Protein AF-A0A355AIT1-F1 (afdb_monomer)

Mean predicted aligned error: 3.02 Å

Radius of gyration: 17.98 Å; Cα contacts (8 Å, |Δi|>4): 172; chains: 1; bounding box: 40×30×54 Å

Solvent-accessible surface area (backbone atoms only — not comparable to full-atom values): 8240 Å² total; per-residue (Å²): 71,75,26,91,92,40,68,91,46,45,48,44,89,57,86,98,58,80,59,88,84,58,91,49,65,71,60,51,49,46,49,50,46,23,53,50,31,37,49,24,39,49,49,20,70,77,69,68,44,60,68,31,41,38,55,31,38,54,54,50,36,39,43,42,52,37,86,93,59,35,60,70,56,66,64,72,59,19,74,48,39,63,79,78,36,72,33,37,30,78,26,54,63,71,55,60,41,50,55,51,36,53,55,32,54,62,61,42,63,77,40,88,60,41,50,70,70,55,54,51,33,41,49,49,34,53,52,49,25,54,50,39,43,69,68,36,69,40,31,49,50,22,58,66,34,96,55,100,69,65

pLDDT: mean 96.4, std 3.01, range [82.88, 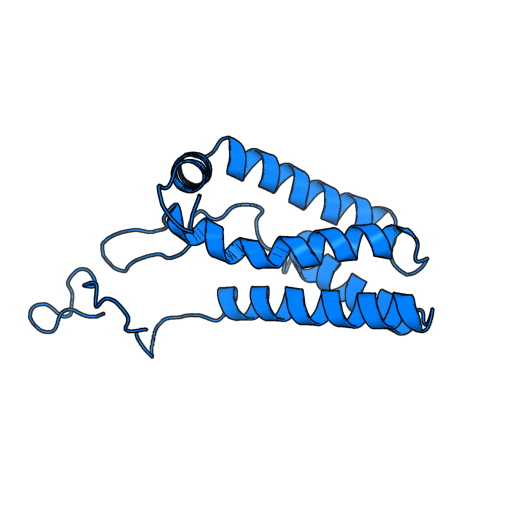98.88]

Sequence (150 aa):
WPDPENPEGPFIRRDGETYPELFLDHRQAMIRLSEIVGTLTSAYIVTKDEQYATHAVKHLEAWFVQSSTKMNPSLLYGQAIQGRYEGRSIGVIDTLHLTEVARSAKILCSSPSFPTKSQVGVRQWFQTYLTWINTHEYGIREKNHPNNHG

Structure (mmCIF, N/CA/C/O backbone):
data_AF-A0A355AIT1-F1
#
_entry.id   AF-A0A355AIT1-F1
#
loop_
_atom_site.group_PDB
_atom_site.id
_atom_site.type_symbol
_atom_site.label_atom_id
_atom_site.label_alt_id
_atom_site.label_comp_id
_atom_site.label_asym_id
_atom_site.label_entity_id
_atom_site.label_seq_id
_atom_site.pdbx_PDB_ins_code
_atom_site.Cartn_x
_atom_site.Cartn_y
_atom_site.Cartn_z
_atom_site.occupancy
_atom_site.B_iso_or_equiv
_atom_site.auth_seq_id
_atom_site.auth_comp_id
_atom_site.auth_asym_id
_atom_site.auth_atom_id
_atom_site.pdbx_PDB_model_num
ATOM 1 N N . TRP A 1 1 ? 6.241 -6.034 -22.767 1.00 92.31 1 TRP A N 1
ATOM 2 C CA . TRP A 1 1 ? 6.054 -7.228 -23.602 1.00 92.31 1 TRP A CA 1
ATOM 3 C C . TRP A 1 1 ? 7.416 -7.733 -24.025 1.00 92.31 1 TRP A C 1
ATOM 5 O O . TRP A 1 1 ? 8.252 -6.880 -24.320 1.00 92.31 1 TRP A O 1
ATOM 15 N N . PRO A 1 2 ? 7.652 -9.053 -24.035 1.00 93.62 2 PRO A N 1
ATOM 16 C CA . PRO A 1 2 ? 8.823 -9.624 -24.690 1.00 93.62 2 PRO A CA 1
ATOM 17 C C . PRO A 1 2 ? 8.928 -9.099 -26.126 1.00 93.62 2 PRO A C 1
ATOM 19 O O . PRO A 1 2 ? 7.907 -8.941 -26.808 1.00 93.62 2 PRO A O 1
ATOM 22 N N . ASP A 1 3 ? 10.139 -8.760 -26.549 1.00 94.00 3 ASP A N 1
ATOM 23 C CA . ASP A 1 3 ? 10.400 -8.318 -27.914 1.00 94.00 3 ASP A CA 1
ATOM 24 C C . ASP A 1 3 ? 10.456 -9.555 -28.831 1.00 94.00 3 ASP A C 1
ATOM 26 O O . ASP A 1 3 ? 11.284 -10.434 -28.591 1.00 94.00 3 ASP A O 1
ATOM 30 N N . PRO A 1 4 ? 9.584 -9.682 -29.852 1.00 93.19 4 PRO A N 1
ATOM 31 C CA . PRO A 1 4 ? 9.611 -10.837 -30.748 1.00 93.19 4 PRO A CA 1
ATOM 32 C C . PRO A 1 4 ? 10.896 -10.919 -31.584 1.00 93.19 4 PRO A C 1
ATOM 34 O O . PRO A 1 4 ? 11.259 -12.014 -32.009 1.00 93.19 4 PRO A O 1
ATOM 37 N N . GLU A 1 5 ? 11.581 -9.796 -31.821 1.00 94.62 5 GLU A N 1
ATOM 38 C CA . GLU A 1 5 ? 12.834 -9.754 -32.586 1.00 94.62 5 GLU A CA 1
ATOM 39 C C . GLU A 1 5 ? 14.059 -10.022 -31.701 1.00 94.62 5 GLU A C 1
ATOM 41 O O . GLU A 1 5 ? 15.096 -10.470 -32.191 1.00 94.62 5 GLU A O 1
ATOM 46 N N . ASN A 1 6 ? 13.938 -9.795 -30.390 1.00 93.62 6 ASN A N 1
ATOM 47 C CA . ASN A 1 6 ? 14.976 -10.092 -29.408 1.00 93.62 6 ASN A CA 1
ATOM 48 C C . ASN A 1 6 ? 14.367 -10.563 -28.071 1.00 93.62 6 ASN A C 1
ATOM 50 O O . ASN A 1 6 ? 14.272 -9.767 -27.132 1.00 93.62 6 ASN A O 1
ATOM 54 N N . PRO A 1 7 ? 13.977 -11.847 -27.950 1.00 90.88 7 PRO A N 1
ATOM 55 C CA . PRO A 1 7 ? 13.274 -12.357 -26.767 1.00 90.88 7 PRO A CA 1
ATOM 56 C C . PRO A 1 7 ? 14.034 -12.202 -25.441 1.00 90.88 7 PRO A C 1
ATOM 58 O O . PRO A 1 7 ? 13.408 -12.040 -24.396 1.00 90.88 7 PRO A O 1
ATOM 61 N N . GLU A 1 8 ? 15.370 -12.190 -25.487 1.00 92.31 8 GLU A N 1
ATOM 62 C CA . GLU A 1 8 ? 16.251 -11.981 -24.324 1.00 92.31 8 GLU A CA 1
ATOM 63 C C . GLU A 1 8 ? 16.507 -10.490 -24.024 1.00 92.31 8 GLU A C 1
ATOM 65 O O . GLU A 1 8 ? 17.172 -10.129 -23.050 1.00 92.31 8 GLU A O 1
ATOM 70 N N . GLY A 1 9 ? 16.010 -9.603 -24.887 1.00 93.38 9 GLY A N 1
ATOM 71 C CA . GLY A 1 9 ? 16.193 -8.164 -24.803 1.00 93.38 9 GLY A CA 1
ATOM 72 C C . GLY A 1 9 ? 15.241 -7.461 -23.828 1.00 93.38 9 GLY A C 1
ATOM 73 O O . GLY A 1 9 ? 14.350 -8.062 -23.220 1.00 93.38 9 GLY A O 1
ATOM 74 N N . PRO A 1 10 ? 15.403 -6.136 -23.667 1.00 94.94 10 PRO A N 1
ATOM 75 C CA . PRO A 1 10 ? 14.517 -5.337 -22.836 1.00 94.94 10 PRO A CA 1
ATOM 76 C C . PRO A 1 10 ? 13.075 -5.358 -23.335 1.00 94.94 10 PRO A C 1
ATOM 78 O O . PRO A 1 10 ? 12.812 -5.182 -24.524 1.00 94.94 10 PRO A O 1
ATOM 81 N N . PHE A 1 11 ? 12.123 -5.438 -22.407 1.00 94.38 11 PHE A N 1
ATOM 82 C CA . PHE A 1 11 ? 10.706 -5.438 -22.758 1.00 94.38 11 PHE A CA 1
ATOM 83 C C . PHE A 1 11 ? 10.315 -4.166 -23.525 1.00 94.38 11 PHE A C 1
ATOM 85 O O . PHE A 1 11 ? 10.749 -3.054 -23.201 1.00 94.38 11 PHE A O 1
ATOM 92 N N . ILE A 1 12 ? 9.437 -4.321 -24.514 1.00 93.44 12 ILE A N 1
ATOM 93 C CA . ILE A 1 12 ? 8.869 -3.227 -25.308 1.00 93.44 12 ILE A CA 1
ATOM 94 C C . ILE A 1 12 ? 7.491 -2.807 -24.780 1.00 93.44 12 ILE A C 1
ATOM 96 O O . ILE A 1 12 ? 6.745 -3.608 -24.196 1.00 93.44 12 ILE A O 1
ATOM 100 N N . ARG A 1 13 ? 7.152 -1.527 -24.971 1.00 91.56 13 ARG A N 1
ATOM 101 C CA . ARG A 1 13 ? 5.837 -0.966 -24.634 1.00 91.56 13 ARG A CA 1
ATOM 102 C C . ARG A 1 13 ? 4.855 -1.269 -25.766 1.00 91.56 13 ARG A C 1
ATOM 104 O O . ARG A 1 13 ? 5.151 -0.976 -26.917 1.00 91.56 13 ARG A O 1
ATOM 111 N N . ARG A 1 14 ? 3.678 -1.785 -25.414 1.00 90.75 14 ARG A N 1
ATOM 112 C CA . ARG A 1 14 ? 2.486 -1.800 -26.273 1.00 90.75 14 ARG A CA 1
ATOM 113 C C . ARG A 1 14 ? 1.416 -1.023 -25.531 1.00 90.75 14 ARG A C 1
ATOM 115 O O . ARG A 1 14 ? 1.038 -1.410 -24.428 1.00 90.75 14 ARG A O 1
ATOM 122 N N . ASP A 1 15 ? 1.079 0.153 -26.040 1.00 86.81 15 ASP A N 1
ATOM 123 C CA . ASP A 1 15 ? 0.201 1.070 -25.322 1.00 86.81 15 ASP A CA 1
ATOM 124 C C . ASP A 1 15 ? -1.244 0.562 -25.331 1.00 86.81 15 ASP A C 1
ATOM 126 O O . ASP A 1 15 ? -1.700 0.027 -26.334 1.00 86.81 15 ASP A O 1
ATOM 130 N N . GLY A 1 16 ? -1.950 0.690 -24.206 1.00 87.31 16 GLY A N 1
ATOM 131 C CA . GLY A 1 16 ? -3.315 0.166 -24.053 1.00 87.31 16 GLY A CA 1
ATOM 132 C C . GLY A 1 16 ? -3.422 -1.353 -23.852 1.00 87.31 16 GLY A C 1
ATOM 133 O O . GLY A 1 16 ? -4.512 -1.848 -23.580 1.00 87.31 16 GLY A O 1
ATOM 134 N N . GLU A 1 17 ? -2.312 -2.094 -23.910 1.00 90.50 17 GLU A N 1
ATOM 135 C CA . GLU A 1 17 ? -2.301 -3.553 -23.784 1.00 90.50 17 GLU A CA 1
ATOM 136 C C . GLU A 1 17 ? -1.577 -4.016 -22.511 1.00 90.50 17 GLU A C 1
ATOM 138 O O . GLU A 1 17 ? -0.371 -3.805 -22.335 1.00 90.50 17 GLU A O 1
ATOM 143 N N . THR A 1 18 ? -2.301 -4.714 -21.632 1.00 87.31 18 THR A N 1
ATOM 144 C CA . THR A 1 18 ? -1.709 -5.360 -20.450 1.00 87.31 18 THR A CA 1
ATOM 145 C C . THR A 1 18 ? -1.125 -6.711 -20.838 1.00 87.31 18 THR A C 1
ATOM 147 O O . THR A 1 18 ? -1.831 -7.558 -21.377 1.00 87.31 18 THR A O 1
ATOM 150 N N . TYR A 1 19 ? 0.161 -6.919 -20.548 1.00 90.94 19 TYR A N 1
ATOM 151 C CA . TYR A 1 19 ? 0.818 -8.207 -20.761 1.00 90.94 19 TYR A CA 1
ATOM 152 C C . TYR A 1 19 ? 0.216 -9.268 -19.818 1.00 90.94 19 TYR A C 1
ATOM 154 O O . TYR A 1 19 ? 0.317 -9.083 -18.604 1.00 90.94 19 TYR A O 1
ATOM 162 N N . PRO A 1 20 ? -0.398 -10.356 -20.329 1.00 90.06 20 PRO A N 1
ATOM 163 C CA . PRO A 1 20 ? -1.139 -11.310 -19.497 1.00 90.06 20 PRO A CA 1
ATOM 164 C C . PRO A 1 20 ? -0.296 -12.035 -18.447 1.00 90.06 20 PRO A C 1
ATOM 166 O O . PRO A 1 20 ? -0.818 -12.410 -17.404 1.00 90.06 20 PRO A O 1
ATOM 169 N N . GLU A 1 21 ? 0.999 -12.220 -18.704 1.00 90.69 21 GLU A N 1
ATOM 170 C CA . GLU A 1 21 ? 1.917 -12.927 -17.798 1.00 90.69 21 GLU A CA 1
ATOM 171 C C . GLU A 1 21 ? 2.676 -11.969 -16.865 1.00 90.69 21 GLU A C 1
ATOM 173 O O . GLU A 1 21 ? 3.638 -12.356 -16.203 1.00 90.69 21 GLU A O 1
ATOM 178 N N . LEU A 1 22 ? 2.276 -10.693 -16.811 1.00 89.69 22 LEU A N 1
ATOM 179 C CA . LEU A 1 22 ? 2.856 -9.746 -15.869 1.00 89.69 22 LEU A CA 1
ATOM 180 C C . LEU A 1 22 ? 2.541 -10.185 -14.432 1.00 89.69 22 LEU A C 1
ATOM 182 O O . LEU A 1 22 ? 1.386 -10.412 -14.079 1.00 89.69 22 LEU A O 1
ATOM 186 N N . PHE A 1 23 ? 3.562 -10.236 -13.576 1.00 91.56 23 PHE A N 1
ATOM 187 C CA . PHE A 1 23 ? 3.360 -10.450 -12.147 1.00 91.56 23 PHE A CA 1
ATOM 188 C C . PHE A 1 23 ? 2.614 -9.255 -11.533 1.00 91.56 23 PHE A C 1
ATOM 190 O O . PHE A 1 23 ? 3.134 -8.137 -11.492 1.00 91.56 23 PHE A O 1
ATOM 197 N N . LEU A 1 24 ? 1.392 -9.495 -11.054 1.00 92.75 24 LEU A N 1
ATOM 198 C CA . LEU A 1 24 ? 0.492 -8.459 -10.534 1.00 92.75 24 LEU A CA 1
ATOM 199 C C . LEU A 1 24 ? 0.125 -8.654 -9.057 1.00 92.75 24 LEU A C 1
ATOM 201 O O . LEU A 1 24 ? -0.569 -7.806 -8.495 1.00 92.75 24 LEU A O 1
ATOM 205 N N . ASP A 1 25 ? 0.596 -9.719 -8.409 1.00 95.69 25 ASP A N 1
ATOM 206 C CA . ASP A 1 25 ? 0.077 -10.157 -7.108 1.00 95.69 25 ASP A CA 1
ATOM 207 C C . ASP A 1 25 ? 0.209 -9.089 -6.020 1.00 95.69 25 ASP A C 1
ATOM 209 O O . ASP A 1 25 ? -0.736 -8.862 -5.270 1.00 95.69 25 ASP A O 1
ATOM 213 N N . HIS A 1 26 ? 1.332 -8.363 -5.954 1.00 95.88 26 HIS A N 1
ATOM 214 C CA . HIS A 1 26 ? 1.499 -7.284 -4.971 1.00 95.88 26 HIS A CA 1
ATOM 215 C C . HIS A 1 26 ? 0.533 -6.114 -5.203 1.00 95.88 26 HIS A C 1
ATOM 217 O O . HIS A 1 26 ? -0.014 -5.564 -4.244 1.00 95.88 26 HIS A O 1
ATOM 223 N N . ARG A 1 27 ? 0.278 -5.754 -6.467 1.00 95.12 27 ARG A N 1
ATOM 224 C CA . ARG A 1 27 ? -0.700 -4.715 -6.816 1.00 95.12 27 ARG A CA 1
ATOM 225 C C . ARG A 1 27 ? -2.113 -5.169 -6.459 1.00 95.12 27 ARG A C 1
ATOM 227 O O . ARG A 1 27 ? -2.849 -4.423 -5.818 1.00 95.12 27 ARG A O 1
ATOM 234 N N . GLN A 1 28 ? -2.471 -6.402 -6.812 1.00 96.88 28 GLN A N 1
ATOM 235 C CA . GLN A 1 28 ? -3.777 -6.977 -6.484 1.00 96.88 28 GLN A CA 1
ATOM 236 C C . GLN A 1 28 ? -3.977 -7.115 -4.972 1.00 96.88 28 GLN A C 1
ATOM 238 O O . GLN A 1 28 ? -5.057 -6.825 -4.462 1.00 96.88 28 GLN A O 1
ATOM 243 N N . ALA A 1 29 ? -2.931 -7.472 -4.227 1.00 97.88 29 ALA A N 1
ATOM 244 C CA . ALA A 1 29 ? -2.973 -7.518 -2.772 1.00 97.88 29 ALA A CA 1
ATOM 245 C C . ALA A 1 29 ? -3.241 -6.133 -2.158 1.00 97.88 29 ALA A C 1
ATOM 247 O O . ALA A 1 29 ? -4.005 -6.039 -1.198 1.00 97.88 29 ALA A O 1
ATOM 248 N N . MET A 1 30 ? -2.674 -5.061 -2.723 1.00 97.75 30 MET A N 1
ATOM 249 C CA . MET A 1 30 ? -2.905 -3.691 -2.251 1.00 97.75 30 MET A CA 1
ATOM 250 C C . MET A 1 30 ? -4.321 -3.189 -2.571 1.00 97.75 30 MET A C 1
ATOM 252 O O . MET A 1 30 ? -4.959 -2.575 -1.714 1.00 97.75 30 MET A O 1
ATOM 256 N N . ILE A 1 31 ? -4.841 -3.498 -3.764 1.00 98.19 31 ILE A N 1
ATOM 257 C CA . ILE A 1 31 ? -6.244 -3.233 -4.134 1.00 98.19 31 ILE A CA 1
ATOM 258 C C . ILE A 1 31 ? -7.175 -3.954 -3.157 1.00 98.19 31 ILE A C 1
ATOM 260 O O . ILE A 1 31 ? -8.008 -3.327 -2.502 1.00 98.19 31 ILE A O 1
ATOM 264 N N . ARG A 1 32 ? -6.959 -5.260 -2.973 1.00 98.50 32 ARG A N 1
ATOM 265 C CA . ARG A 1 32 ? -7.745 -6.095 -2.064 1.00 98.50 32 ARG A CA 1
ATOM 266 C C . ARG A 1 32 ? -7.668 -5.608 -0.616 1.00 98.50 32 ARG A C 1
ATOM 268 O O . ARG A 1 32 ? -8.670 -5.658 0.091 1.00 98.50 32 ARG A O 1
ATOM 275 N N . LEU A 1 33 ? -6.511 -5.125 -0.156 1.00 98.69 33 LEU A N 1
ATOM 276 C CA . LEU A 1 33 ? -6.379 -4.505 1.166 1.00 98.69 33 LEU A CA 1
ATOM 277 C C . LEU A 1 33 ? -7.315 -3.298 1.302 1.00 98.69 33 LEU A C 1
ATOM 279 O O . LEU A 1 33 ? -8.031 -3.205 2.297 1.00 98.69 33 LEU A O 1
ATOM 283 N N . SER A 1 34 ? -7.313 -2.398 0.314 1.00 98.56 34 SER A N 1
ATOM 284 C CA . SER A 1 34 ? -8.183 -1.217 0.293 1.00 98.56 34 SER A CA 1
ATOM 285 C C . SER A 1 34 ? -9.659 -1.599 0.345 1.00 98.56 34 SER A C 1
ATOM 287 O O . SER A 1 34 ? -10.411 -1.034 1.139 1.00 98.56 34 SER A O 1
ATOM 289 N N . GLU A 1 35 ? -10.070 -2.581 -0.454 1.00 98.56 35 GLU A N 1
ATOM 290 C CA . GLU A 1 35 ? -11.449 -3.074 -0.481 1.00 98.56 35 GLU A CA 1
ATOM 291 C C . GLU A 1 35 ? -11.856 -3.701 0.855 1.00 98.56 35 GLU A C 1
ATOM 293 O O . GLU A 1 35 ? -12.892 -3.340 1.415 1.00 98.56 35 GLU A O 1
ATOM 298 N N . ILE A 1 36 ? -11.035 -4.605 1.401 1.00 98.69 36 ILE A N 1
ATOM 299 C CA . ILE A 1 36 ? -11.327 -5.302 2.660 1.00 98.69 36 ILE A CA 1
ATOM 300 C C . ILE A 1 36 ? -11.401 -4.313 3.820 1.00 98.69 36 ILE A C 1
ATOM 302 O O . ILE A 1 36 ? -12.386 -4.300 4.558 1.00 98.69 36 ILE A O 1
ATOM 306 N N . VAL A 1 37 ? -10.372 -3.482 3.994 1.00 98.75 37 VAL A N 1
ATOM 307 C CA . VAL A 1 37 ? -10.296 -2.554 5.127 1.00 98.75 37 VAL A CA 1
ATOM 308 C C . VAL A 1 37 ? -11.400 -1.500 5.030 1.00 98.75 37 VAL A C 1
ATOM 310 O O . VAL A 1 37 ? -12.056 -1.233 6.040 1.00 98.75 37 VAL A O 1
ATOM 313 N N . GLY A 1 38 ? -11.666 -0.962 3.835 1.00 98.62 38 GLY A N 1
ATOM 314 C CA . GLY A 1 38 ? -12.762 -0.016 3.610 1.00 98.62 38 GLY A CA 1
ATOM 315 C C . GLY A 1 38 ? -14.137 -0.635 3.880 1.00 98.62 38 GLY A C 1
ATOM 316 O O . GLY A 1 38 ? -14.958 -0.044 4.587 1.00 98.62 38 GLY A O 1
ATOM 317 N N . THR A 1 39 ? -14.376 -1.860 3.403 1.00 98.81 39 THR A N 1
ATOM 318 C CA . THR A 1 39 ? -15.647 -2.581 3.610 1.00 98.81 39 THR A CA 1
ATOM 319 C C . THR A 1 39 ? -15.881 -2.898 5.084 1.00 98.81 39 THR A C 1
ATOM 321 O O . THR A 1 39 ? -16.943 -2.588 5.623 1.00 98.81 39 THR A O 1
ATOM 324 N N . LEU A 1 40 ? -14.884 -3.466 5.768 1.00 98.88 40 LEU A N 1
ATOM 325 C CA . LEU A 1 40 ? -14.983 -3.803 7.190 1.00 98.88 40 LEU A CA 1
ATOM 326 C C . LEU A 1 40 ? -15.154 -2.551 8.055 1.00 98.88 40 LEU A C 1
ATOM 328 O O . LEU A 1 40 ? -15.978 -2.535 8.968 1.00 98.88 40 LEU A O 1
ATOM 332 N N . THR A 1 41 ? -14.436 -1.473 7.745 1.00 98.81 41 THR A N 1
ATOM 333 C CA . THR A 1 41 ? -14.597 -0.212 8.478 1.00 98.81 41 THR A CA 1
ATOM 334 C C . THR A 1 41 ? -15.987 0.377 8.257 1.00 98.81 41 THR A C 1
ATOM 336 O O . THR A 1 41 ? -16.607 0.839 9.211 1.00 98.81 41 THR A O 1
ATOM 339 N N . SER A 1 42 ? -16.521 0.302 7.035 1.00 98.69 42 SER A N 1
ATOM 340 C CA . SER A 1 42 ? -17.892 0.732 6.731 1.00 98.69 42 SER A CA 1
ATOM 341 C C . SER A 1 42 ? -18.927 -0.080 7.512 1.00 98.69 42 SER A C 1
ATOM 343 O O . SER A 1 42 ? -19.821 0.497 8.133 1.00 98.69 42 SER A O 1
ATOM 345 N N . ALA A 1 43 ? -18.769 -1.406 7.560 1.00 98.75 43 ALA A N 1
ATOM 346 C CA . ALA A 1 43 ? -19.624 -2.285 8.354 1.00 98.75 43 ALA A CA 1
ATOM 347 C C . ALA A 1 43 ? -19.557 -1.938 9.851 1.00 98.75 43 ALA A C 1
ATOM 349 O O . ALA A 1 43 ? -20.603 -1.788 10.485 1.00 98.75 43 ALA A O 1
ATOM 350 N N . TYR A 1 44 ? -18.359 -1.714 10.401 1.00 98.75 44 TYR A N 1
ATOM 351 C CA . TYR A 1 44 ? -18.179 -1.245 11.779 1.00 98.75 44 TYR A CA 1
ATOM 352 C C . TYR A 1 44 ? -18.878 0.100 12.029 1.00 98.75 44 TYR A C 1
ATOM 354 O O . TYR A 1 44 ? -19.569 0.259 13.032 1.00 98.75 44 TYR A O 1
ATOM 362 N N . ILE A 1 45 ? -18.763 1.070 11.115 1.00 98.38 45 ILE A N 1
ATOM 363 C CA . ILE A 1 45 ? -19.406 2.385 11.270 1.00 98.38 45 ILE A CA 1
ATOM 364 C C . ILE A 1 45 ? -20.926 2.247 11.386 1.00 98.38 45 ILE A C 1
ATOM 366 O O . ILE A 1 45 ? -21.508 2.896 12.260 1.00 98.38 45 ILE A O 1
A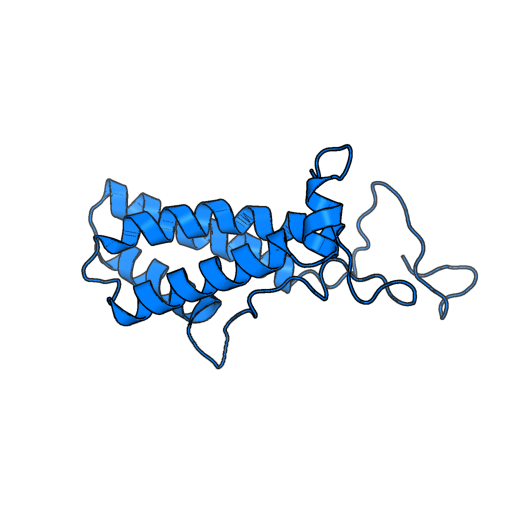TOM 370 N N . VAL A 1 46 ? -21.539 1.432 10.524 1.00 98.56 46 VAL A N 1
ATOM 371 C CA . VAL A 1 46 ? -22.998 1.260 10.441 1.00 98.56 46 VAL A CA 1
ATOM 372 C C . VAL A 1 46 ? -23.535 0.426 11.602 1.00 98.56 46 VAL A C 1
ATOM 374 O O . VAL A 1 46 ? -24.548 0.783 12.195 1.00 98.56 46 VAL A O 1
ATOM 377 N N . THR A 1 47 ? -22.863 -0.676 11.932 1.00 98.44 47 THR A N 1
ATOM 378 C CA . THR A 1 47 ? -23.382 -1.678 12.879 1.00 98.44 47 THR A CA 1
ATOM 379 C C . THR A 1 47 ? -22.886 -1.489 14.307 1.00 98.44 47 THR A C 1
ATOM 381 O O . THR A 1 47 ? -23.536 -1.953 15.237 1.00 98.44 47 THR A O 1
ATOM 384 N N . LYS A 1 48 ? -21.735 -0.827 14.483 1.00 97.75 48 LYS A N 1
ATOM 385 C CA . LYS A 1 48 ? -20.955 -0.786 15.732 1.00 97.75 48 LYS A CA 1
ATOM 386 C C . LYS A 1 48 ? -20.503 -2.158 16.237 1.00 97.75 48 LYS A C 1
ATOM 388 O O . LYS A 1 48 ? -20.107 -2.283 17.389 1.00 97.75 48 LYS A O 1
ATOM 393 N N . ASP A 1 49 ? -20.530 -3.174 15.379 1.00 98.56 49 ASP A N 1
ATOM 394 C CA . ASP A 1 49 ? -20.078 -4.512 15.729 1.00 98.56 49 ASP A CA 1
ATOM 395 C C . ASP A 1 49 ? -18.547 -4.609 15.637 1.00 98.56 49 ASP A C 1
ATOM 397 O O . ASP A 1 49 ? -17.938 -4.456 14.570 1.00 98.56 49 ASP A O 1
ATOM 401 N N . GLU A 1 50 ? -17.924 -4.866 16.785 1.00 98.50 50 GLU A N 1
ATOM 402 C CA . GLU A 1 50 ? -16.473 -4.941 16.960 1.00 98.50 50 GLU A CA 1
ATOM 403 C C . GLU A 1 50 ? -15.811 -6.059 16.152 1.00 98.50 50 GLU A C 1
ATOM 405 O O . GLU A 1 50 ? -14.604 -5.982 15.894 1.00 98.50 50 GLU A O 1
ATOM 410 N N . GLN A 1 51 ? -16.556 -7.072 15.694 1.00 98.75 51 GLN A N 1
ATOM 411 C CA . GLN A 1 51 ? -15.971 -8.122 14.857 1.00 98.75 51 GLN A CA 1
ATOM 412 C C . GLN A 1 51 ? -15.376 -7.543 13.565 1.00 98.75 51 GLN A C 1
ATOM 414 O O . GLN A 1 51 ? -14.289 -7.944 13.139 1.00 98.75 51 GLN A O 1
ATOM 419 N N . TYR A 1 52 ? -16.027 -6.537 12.972 1.00 98.81 52 TYR A N 1
ATOM 420 C CA . TYR A 1 52 ? -15.544 -5.914 11.742 1.00 98.81 52 TYR A CA 1
ATOM 421 C C . TYR A 1 52 ? -14.272 -5.099 11.984 1.00 98.81 52 TYR A C 1
ATOM 423 O O . TYR A 1 52 ? -13.312 -5.218 11.220 1.00 98.81 52 TYR A O 1
ATOM 431 N N . ALA A 1 53 ? -14.227 -4.335 13.081 1.00 98.75 53 ALA A N 1
ATOM 432 C CA . ALA A 1 53 ? -13.029 -3.607 13.487 1.00 98.75 53 ALA A CA 1
ATOM 433 C C . ALA A 1 53 ? -11.870 -4.568 13.791 1.00 98.75 53 ALA A C 1
ATOM 435 O O . ALA A 1 53 ? -10.768 -4.386 13.274 1.00 98.75 53 ALA A O 1
ATOM 436 N N . THR A 1 54 ? -12.135 -5.647 14.534 1.00 98.81 54 THR A N 1
ATOM 437 C CA . THR A 1 54 ? -11.157 -6.703 14.836 1.00 98.81 54 THR A CA 1
ATOM 438 C C . THR A 1 54 ? -10.546 -7.286 13.562 1.00 98.81 54 THR A C 1
ATOM 440 O O . THR A 1 54 ? -9.328 -7.445 13.466 1.00 98.81 54 THR A O 1
ATOM 443 N N . HIS A 1 55 ? -11.366 -7.602 12.556 1.00 98.75 55 HIS A N 1
ATOM 444 C CA . HIS A 1 55 ? -10.866 -8.138 11.292 1.00 98.75 55 HIS A CA 1
ATOM 445 C C . HIS A 1 55 ? -10.093 -7.100 10.470 1.00 98.75 55 HIS A C 1
ATOM 447 O O . HIS A 1 55 ? -9.041 -7.436 9.924 1.00 98.75 55 HIS A O 1
ATOM 453 N N . ALA A 1 56 ? -10.542 -5.843 10.426 1.00 98.81 56 ALA A N 1
ATOM 454 C CA . ALA A 1 56 ? -9.822 -4.781 9.724 1.00 98.81 56 ALA A CA 1
ATOM 455 C C . ALA A 1 56 ? -8.433 -4.543 10.339 1.00 98.81 56 ALA A C 1
ATOM 457 O O . ALA A 1 56 ? -7.441 -4.438 9.615 1.00 98.81 56 ALA A O 1
ATOM 458 N N . VAL A 1 57 ? -8.341 -4.542 11.673 1.00 98.81 57 VAL A N 1
ATOM 459 C CA . VAL A 1 57 ? -7.080 -4.363 12.406 1.00 98.81 57 VAL A CA 1
ATOM 460 C C . VAL A 1 57 ? -6.078 -5.471 12.086 1.00 98.81 57 VAL A C 1
ATOM 462 O O . VAL A 1 57 ? -4.911 -5.158 11.865 1.00 98.81 57 VAL A O 1
ATOM 465 N N . LYS A 1 58 ? -6.505 -6.734 11.945 1.00 98.75 58 LYS A N 1
ATOM 466 C CA . LYS A 1 58 ? -5.606 -7.833 11.531 1.00 98.75 58 LYS A CA 1
ATOM 467 C C . LYS A 1 58 ? -4.919 -7.547 10.191 1.00 98.75 58 LYS A C 1
ATOM 469 O O . LYS A 1 58 ? -3.727 -7.805 10.044 1.00 98.75 58 LYS A O 1
ATOM 474 N N . HIS A 1 59 ? -5.652 -6.991 9.226 1.00 98.75 59 HIS A N 1
ATOM 475 C CA . HIS A 1 59 ? -5.087 -6.615 7.929 1.00 98.75 59 HIS A CA 1
ATOM 476 C C . HIS A 1 59 ? -4.122 -5.428 8.037 1.00 98.75 59 HIS A C 1
ATOM 478 O O . HIS A 1 59 ? -3.049 -5.464 7.434 1.00 98.75 59 HIS A O 1
ATOM 484 N N . LEU A 1 60 ? -4.460 -4.412 8.838 1.00 98.88 60 LEU A N 1
ATOM 485 C CA . LEU A 1 60 ? -3.567 -3.279 9.102 1.00 98.88 60 LEU A CA 1
ATOM 486 C C . LEU A 1 60 ? -2.262 -3.732 9.778 1.00 98.88 60 LEU A C 1
ATOM 488 O O . LEU A 1 60 ? -1.173 -3.316 9.384 1.00 98.88 60 LEU A O 1
ATOM 492 N N . GLU A 1 61 ? -2.345 -4.610 10.774 1.00 98.75 61 GLU A N 1
ATOM 493 C CA . GLU A 1 61 ? -1.170 -5.139 11.466 1.00 98.75 61 GLU A CA 1
ATOM 494 C C . GLU A 1 61 ? -0.277 -5.956 10.535 1.00 98.75 61 GLU A C 1
ATOM 496 O O . GLU A 1 61 ? 0.935 -5.731 10.508 1.00 98.75 61 GLU A O 1
ATOM 501 N N . ALA A 1 62 ? -0.860 -6.865 9.751 1.00 98.62 62 ALA A N 1
ATOM 502 C CA . ALA A 1 62 ? -0.114 -7.687 8.806 1.00 98.62 62 ALA A CA 1
ATOM 503 C C . ALA A 1 62 ? 0.607 -6.835 7.749 1.00 98.62 62 ALA A C 1
ATOM 505 O O . ALA A 1 62 ? 1.767 -7.100 7.435 1.00 98.62 62 ALA A O 1
ATOM 506 N N . TRP A 1 63 ? -0.051 -5.795 7.227 1.00 98.75 63 TRP A N 1
ATOM 507 C CA . TRP A 1 63 ? 0.509 -4.980 6.149 1.00 98.75 63 TRP A CA 1
ATOM 508 C C . TRP A 1 63 ? 1.544 -3.956 6.627 1.00 98.75 63 TRP A C 1
ATOM 510 O O . TRP A 1 63 ? 2.525 -3.701 5.929 1.00 98.75 63 TRP A O 1
ATOM 520 N N . PHE A 1 64 ? 1.353 -3.363 7.810 1.00 98.75 64 PHE A N 1
ATOM 521 C CA . PHE A 1 64 ? 2.143 -2.201 8.240 1.00 98.75 64 PHE A CA 1
ATOM 522 C C . PHE A 1 64 ? 3.063 -2.460 9.438 1.00 98.75 64 PHE A C 1
ATOM 524 O O . PHE A 1 64 ? 4.025 -1.714 9.631 1.00 98.75 64 PHE A O 1
ATOM 531 N N . VAL A 1 65 ? 2.792 -3.482 10.257 1.00 98.62 65 VAL A N 1
ATOM 532 C CA . VAL A 1 65 ? 3.416 -3.622 11.587 1.00 98.62 65 VAL A CA 1
ATOM 533 C C . VAL A 1 65 ? 4.226 -4.909 11.726 1.00 98.62 65 VAL A C 1
ATOM 535 O O . VAL A 1 65 ? 5.378 -4.862 12.163 1.00 98.62 65 VAL A O 1
ATOM 538 N N . GLN A 1 66 ? 3.647 -6.055 11.376 1.00 98.50 66 GLN A N 1
ATOM 539 C CA . GLN A 1 66 ? 4.250 -7.368 11.608 1.00 98.50 66 GLN A CA 1
ATOM 540 C C . GLN A 1 66 ? 5.512 -7.551 10.757 1.00 98.50 66 GLN A C 1
ATOM 542 O O . GLN A 1 66 ? 5.463 -7.499 9.534 1.00 98.50 66 GLN A O 1
ATOM 547 N N . SER A 1 67 ? 6.663 -7.787 11.390 1.00 97.12 67 SER A N 1
ATOM 548 C CA . SER A 1 67 ? 7.957 -7.860 10.692 1.00 97.12 67 SER A CA 1
ATOM 549 C C . SER A 1 67 ? 8.038 -8.973 9.648 1.00 97.12 67 SER A C 1
ATOM 551 O O . SER A 1 67 ? 8.776 -8.826 8.681 1.00 97.12 67 SER A O 1
ATOM 553 N N . SER A 1 68 ? 7.286 -10.058 9.831 1.00 97.88 68 SER A N 1
ATOM 554 C CA . SER A 1 68 ? 7.238 -11.199 8.915 1.00 97.88 68 SER A CA 1
ATOM 555 C C . SER A 1 68 ? 6.464 -10.931 7.623 1.00 97.88 68 SER A C 1
ATOM 557 O O . SER A 1 68 ? 6.614 -11.694 6.676 1.00 97.88 68 SER A O 1
ATOM 559 N N . THR A 1 69 ? 5.618 -9.897 7.582 1.00 98.00 69 THR A N 1
ATOM 560 C CA . THR A 1 69 ? 4.677 -9.673 6.467 1.00 98.00 69 THR A CA 1
ATOM 561 C C . THR A 1 69 ? 4.596 -8.228 5.994 1.00 98.00 69 THR A C 1
ATOM 563 O O . THR A 1 69 ? 4.033 -7.982 4.930 1.00 98.00 69 THR A O 1
ATOM 566 N N . LYS A 1 70 ? 5.113 -7.266 6.768 1.00 98.12 70 LYS A N 1
ATOM 567 C CA . LYS A 1 70 ? 4.931 -5.849 6.467 1.00 98.12 70 LYS A CA 1
ATOM 568 C C . LYS A 1 70 ? 5.502 -5.492 5.099 1.00 98.12 70 LYS A C 1
ATOM 570 O O . LYS A 1 70 ? 6.598 -5.908 4.723 1.00 98.12 70 LYS A O 1
ATOM 575 N N . MET A 1 71 ? 4.791 -4.619 4.403 1.00 98.31 71 MET A N 1
ATOM 576 C CA . MET A 1 71 ? 5.333 -3.906 3.260 1.00 98.31 71 MET A CA 1
ATOM 577 C C . MET A 1 71 ? 6.377 -2.895 3.753 1.00 98.31 71 MET A C 1
ATOM 579 O O . MET A 1 71 ? 6.180 -2.236 4.775 1.00 98.31 71 MET A O 1
ATOM 583 N N . ASN A 1 72 ? 7.486 -2.721 3.036 1.00 98.31 72 ASN A N 1
ATOM 584 C CA . ASN A 1 72 ? 8.405 -1.620 3.330 1.00 98.31 72 ASN A CA 1
ATOM 585 C C . ASN A 1 72 ? 7.780 -0.275 2.899 1.00 98.31 72 ASN A C 1
ATOM 587 O O . ASN A 1 72 ? 7.114 -0.229 1.866 1.00 98.31 72 ASN A O 1
ATOM 591 N N . PRO A 1 73 ? 7.980 0.826 3.649 1.00 98.06 73 PRO A N 1
ATOM 592 C CA . PRO A 1 73 ? 7.377 2.131 3.358 1.00 98.06 73 PRO A CA 1
ATOM 593 C C . PRO A 1 73 ? 8.111 2.875 2.225 1.00 98.06 73 PRO A C 1
ATOM 595 O O . PRO A 1 73 ? 8.539 4.017 2.390 1.00 98.06 73 PRO A O 1
ATOM 598 N N . SER A 1 74 ? 8.282 2.223 1.074 1.00 97.81 74 SER A N 1
ATOM 599 C CA . SER A 1 74 ? 8.867 2.776 -0.152 1.00 97.81 74 SER A CA 1
ATOM 600 C C . SER A 1 74 ? 8.403 1.994 -1.387 1.00 97.81 74 SER A C 1
ATOM 602 O O . SER A 1 74 ? 8.085 0.810 -1.296 1.00 97.81 74 SER A O 1
ATOM 604 N N . LEU A 1 75 ? 8.395 2.645 -2.556 1.00 96.75 75 LEU A N 1
ATOM 605 C CA . LEU A 1 75 ? 8.033 2.048 -3.855 1.00 96.75 75 LEU A CA 1
ATOM 606 C C . LEU A 1 75 ? 9.247 2.011 -4.798 1.00 96.75 75 LEU A C 1
ATOM 608 O O . LEU A 1 75 ? 9.196 2.466 -5.936 1.00 96.75 75 LEU A O 1
ATOM 612 N N . LEU A 1 76 ? 10.368 1.472 -4.311 1.00 97.38 76 LEU A N 1
ATOM 613 C CA . LEU A 1 76 ? 11.619 1.395 -5.082 1.00 97.38 76 LEU A CA 1
ATOM 614 C C . LEU A 1 76 ? 11.525 0.474 -6.305 1.00 97.38 76 LEU A C 1
ATOM 616 O O . LEU A 1 76 ? 12.229 0.698 -7.277 1.00 97.38 76 LEU A O 1
ATOM 620 N N . TYR A 1 77 ? 10.633 -0.517 -6.267 1.00 96.50 77 TYR A N 1
ATOM 621 C CA . TYR A 1 77 ? 10.466 -1.521 -7.324 1.00 96.50 77 TYR A CA 1
ATOM 622 C C . TYR A 1 77 ? 9.100 -1.425 -8.021 1.00 96.50 77 TYR A C 1
ATOM 624 O O . TYR A 1 77 ? 8.621 -2.375 -8.639 1.00 96.50 77 TYR A O 1
ATOM 632 N N . GLY A 1 78 ? 8.427 -0.276 -7.883 1.00 95.31 78 GLY A N 1
ATOM 633 C CA . GLY A 1 78 ? 7.120 -0.038 -8.490 1.00 95.31 78 GLY A CA 1
ATOM 634 C C . GLY A 1 78 ? 7.207 -0.024 -10.016 1.00 95.31 78 GLY A C 1
ATOM 635 O O . GLY A 1 78 ? 8.036 0.687 -10.584 1.00 95.31 78 GLY A O 1
ATOM 636 N N . GLN A 1 79 ? 6.339 -0.798 -10.675 1.00 94.00 79 GLN A N 1
ATOM 637 C CA . GLN A 1 79 ? 6.238 -0.895 -12.138 1.00 94.00 79 GLN A CA 1
ATOM 638 C C . GLN A 1 79 ? 7.589 -1.073 -12.858 1.00 94.00 79 GLN A C 1
ATOM 640 O O . GLN A 1 79 ? 7.874 -0.390 -13.852 1.00 94.00 79 GLN A O 1
ATOM 645 N N . ALA A 1 80 ? 8.415 -1.996 -12.362 1.00 94.50 80 ALA A N 1
ATOM 646 C CA . ALA A 1 80 ? 9.635 -2.443 -13.027 1.00 94.50 80 ALA A CA 1
ATOM 647 C C . ALA A 1 80 ? 9.375 -2.858 -14.490 1.00 94.50 80 ALA A C 1
ATOM 649 O O . ALA A 1 80 ? 8.285 -3.312 -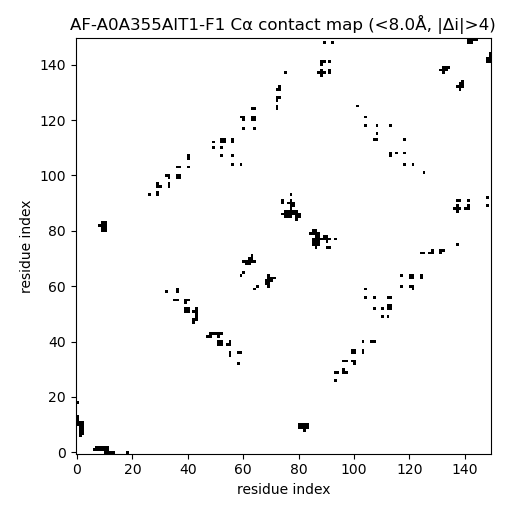14.849 1.00 94.50 80 ALA A O 1
ATOM 650 N N . ILE A 1 81 ? 10.388 -2.715 -15.343 1.00 93.19 81 ILE A N 1
ATOM 651 C CA . ILE A 1 81 ? 10.376 -3.230 -16.716 1.00 93.19 81 ILE A CA 1
ATOM 652 C C . ILE A 1 81 ? 11.644 -4.050 -16.913 1.00 93.19 81 ILE A C 1
ATOM 654 O O . ILE A 1 81 ? 12.748 -3.505 -16.849 1.00 93.19 81 ILE A O 1
ATOM 658 N N . GLN A 1 82 ? 11.475 -5.339 -17.212 1.00 92.00 82 GLN A N 1
ATOM 659 C CA . GLN A 1 82 ? 12.577 -6.261 -17.476 1.00 92.00 82 GLN A CA 1
ATOM 660 C C . GLN A 1 82 ? 13.533 -5.701 -18.540 1.00 92.00 82 GLN A C 1
ATOM 662 O O . GLN A 1 82 ? 13.115 -5.273 -19.620 1.00 92.00 82 GLN A O 1
ATOM 667 N N . GLY A 1 83 ? 14.821 -5.661 -18.193 1.00 92.69 83 GLY A N 1
ATOM 668 C CA . GLY A 1 83 ? 15.893 -5.129 -19.036 1.00 92.69 83 GLY A CA 1
ATOM 669 C C . GLY A 1 83 ? 15.916 -3.602 -19.198 1.00 92.69 83 GLY A C 1
ATOM 670 O O . GLY A 1 83 ? 16.720 -3.107 -19.983 1.00 92.69 83 GLY A O 1
ATOM 671 N N . ARG A 1 84 ? 15.059 -2.839 -18.495 1.00 93.06 84 ARG A N 1
ATOM 672 C CA . ARG A 1 84 ? 15.061 -1.360 -18.552 1.00 93.06 84 ARG A CA 1
ATOM 673 C C . ARG A 1 84 ? 15.139 -0.678 -17.192 1.00 93.06 84 ARG A C 1
ATOM 675 O O . ARG A 1 84 ? 15.939 0.236 -17.033 1.00 93.06 84 ARG A O 1
ATOM 682 N N . TYR A 1 85 ? 14.286 -1.074 -16.248 1.00 94.44 85 TYR A N 1
ATOM 683 C CA . TYR A 1 85 ? 14.123 -0.375 -14.972 1.00 94.44 85 TYR A CA 1
ATOM 684 C C . TYR A 1 85 ? 13.788 -1.352 -13.848 1.00 94.44 85 TYR A C 1
ATOM 686 O O . TYR A 1 85 ? 12.858 -2.145 -13.987 1.00 94.44 85 TYR A O 1
ATOM 694 N N . GLU A 1 86 ? 14.476 -1.236 -12.714 1.00 94.50 86 GLU A N 1
ATOM 695 C CA . GLU A 1 86 ? 14.152 -1.982 -11.487 1.00 94.50 86 GLU A CA 1
ATOM 696 C C . GLU A 1 86 ? 12.906 -1.423 -10.780 1.00 94.50 86 GLU A C 1
ATOM 698 O O . GLU A 1 86 ? 12.191 -2.155 -10.105 1.00 94.50 86 GLU A O 1
ATOM 703 N N . GLY A 1 87 ? 12.605 -0.142 -10.998 1.00 95.75 87 GLY A N 1
ATOM 704 C CA . GLY A 1 87 ? 11.395 0.546 -10.568 1.00 95.75 87 GLY A CA 1
ATOM 705 C C . GLY A 1 87 ? 11.324 1.938 -11.187 1.00 95.75 87 GLY A C 1
ATOM 706 O O . GLY A 1 87 ? 12.264 2.385 -11.853 1.00 95.75 87 GLY A O 1
ATOM 707 N N . ARG A 1 88 ? 10.176 2.605 -11.057 1.00 96.25 88 ARG A N 1
ATOM 708 C CA . ARG A 1 88 ? 9.921 3.911 -11.685 1.00 96.25 88 ARG A CA 1
ATOM 709 C C . ARG A 1 88 ? 8.982 4.772 -10.850 1.00 96.25 88 ARG A C 1
ATOM 711 O O . ARG A 1 88 ? 8.146 4.249 -10.117 1.00 96.25 88 ARG A O 1
ATOM 718 N N . SER A 1 89 ? 9.060 6.092 -11.055 1.00 96.62 89 SER A N 1
ATOM 719 C CA . SER A 1 89 ? 8.150 7.068 -10.433 1.00 96.62 89 SER A CA 1
ATOM 720 C C . SER A 1 89 ? 6.683 6.705 -10.642 1.00 96.62 89 SER A C 1
ATOM 722 O O . SER A 1 89 ? 5.940 6.668 -9.671 1.00 96.62 89 SER A O 1
ATOM 724 N N . ILE A 1 90 ? 6.326 6.289 -11.863 1.00 95.25 90 ILE A N 1
ATOM 725 C CA . ILE A 1 90 ? 4.947 5.957 -12.246 1.00 95.25 90 ILE A CA 1
ATOM 726 C C . ILE A 1 90 ? 4.321 4.803 -11.458 1.00 95.25 90 ILE A C 1
ATOM 728 O O . ILE A 1 90 ? 3.111 4.609 -11.504 1.00 95.25 90 ILE A O 1
ATOM 732 N N . GLY A 1 91 ? 5.128 4.018 -10.735 1.00 96.00 91 GLY A N 1
ATOM 733 C CA . GLY A 1 91 ? 4.633 2.993 -9.820 1.00 96.00 91 GLY A CA 1
ATOM 734 C C . GLY A 1 91 ? 4.030 3.550 -8.531 1.00 96.00 91 GLY A C 1
ATOM 735 O O . GLY A 1 91 ? 3.323 2.826 -7.836 1.00 96.00 91 GLY A O 1
ATOM 736 N N . VAL A 1 92 ? 4.264 4.825 -8.206 1.00 97.12 92 VAL A N 1
ATOM 737 C CA . VAL A 1 92 ? 3.669 5.487 -7.035 1.00 97.12 92 VAL A CA 1
ATOM 738 C C . VAL A 1 92 ? 2.140 5.488 -7.117 1.00 97.12 92 VAL A C 1
ATOM 740 O O . VAL A 1 92 ? 1.499 5.319 -6.077 1.00 97.12 92 VAL A O 1
ATOM 743 N N . ILE A 1 93 ? 1.556 5.555 -8.320 1.00 95.44 93 ILE A N 1
ATOM 744 C CA . ILE A 1 93 ? 0.100 5.478 -8.524 1.00 95.44 93 ILE A CA 1
ATOM 745 C C . ILE A 1 93 ? -0.539 4.222 -7.908 1.00 95.44 93 ILE A C 1
ATOM 747 O O . ILE A 1 93 ? -1.689 4.274 -7.477 1.00 95.44 93 ILE A O 1
ATOM 751 N N . ASP A 1 94 ? 0.198 3.110 -7.780 1.00 95.12 94 ASP A N 1
ATOM 752 C CA . ASP A 1 94 ? -0.324 1.884 -7.161 1.00 95.12 94 ASP A CA 1
ATOM 753 C C . ASP A 1 94 ? -0.706 2.124 -5.685 1.00 95.12 94 ASP A C 1
ATOM 755 O O . ASP A 1 94 ? -1.634 1.505 -5.167 1.00 95.12 94 ASP A O 1
ATOM 759 N N . THR A 1 95 ? -0.050 3.077 -5.011 1.00 95.62 95 THR A N 1
ATOM 760 C CA . THR A 1 95 ? -0.336 3.429 -3.609 1.00 95.62 95 THR A CA 1
ATOM 761 C C . THR A 1 95 ? -1.543 4.336 -3.416 1.00 95.62 95 THR A C 1
ATOM 763 O O . THR A 1 95 ? -1.928 4.575 -2.270 1.00 95.62 95 THR A O 1
ATOM 766 N N . LEU A 1 96 ? -2.205 4.774 -4.494 1.00 95.44 96 LEU A N 1
ATOM 767 C CA . LEU A 1 96 ? -3.471 5.509 -4.422 1.00 95.44 96 LEU A CA 1
ATOM 768 C C . LEU A 1 96 ? -4.489 4.786 -3.524 1.00 95.44 96 LEU A C 1
ATOM 770 O O . LEU A 1 96 ? -5.162 5.417 -2.704 1.00 95.44 96 LEU A O 1
ATOM 774 N N . HIS A 1 97 ? -4.533 3.454 -3.616 1.00 96.88 97 HIS A N 1
ATOM 775 C CA . HIS A 1 97 ? -5.389 2.578 -2.811 1.00 96.88 97 HIS A CA 1
ATOM 776 C C . HIS A 1 97 ? -5.139 2.692 -1.296 1.00 96.88 97 HIS A C 1
ATOM 778 O O . HIS A 1 97 ? -6.052 2.491 -0.496 1.00 96.88 97 HIS A O 1
ATOM 784 N N . LEU A 1 98 ? -3.937 3.090 -0.864 1.00 97.81 98 LEU A N 1
ATOM 785 C CA . LEU A 1 98 ? -3.636 3.288 0.557 1.00 97.81 98 LEU A CA 1
ATOM 786 C C . LEU A 1 98 ? -4.358 4.500 1.160 1.00 97.81 98 LEU A C 1
ATOM 788 O O . LEU A 1 98 ? -4.453 4.594 2.384 1.00 97.81 98 LEU A O 1
ATOM 792 N N . THR A 1 99 ? -4.910 5.397 0.337 1.00 96.94 99 THR A N 1
ATOM 793 C CA . THR A 1 99 ? -5.705 6.542 0.808 1.00 96.94 99 THR A CA 1
ATOM 794 C C . THR A 1 99 ? -6.918 6.079 1.615 1.00 96.94 99 THR A C 1
ATOM 796 O O . THR A 1 99 ? -7.156 6.574 2.719 1.00 96.94 99 THR A O 1
ATOM 799 N N . GLU A 1 100 ? -7.660 5.088 1.114 1.00 97.56 100 GLU A N 1
ATOM 800 C CA . GLU A 1 100 ? -8.846 4.571 1.806 1.00 97.56 100 GLU A CA 1
ATOM 801 C C . GLU A 1 100 ? -8.468 3.764 3.056 1.00 97.56 100 GLU A C 1
ATOM 803 O O . GLU A 1 100 ? -9.119 3.860 4.101 1.00 97.56 100 GLU A O 1
ATOM 808 N N . VAL A 1 101 ? -7.340 3.052 2.996 1.00 98.69 101 VAL A N 1
ATOM 809 C CA . VAL A 1 101 ? -6.767 2.328 4.139 1.00 98.69 101 VAL A CA 1
ATOM 810 C C . VAL A 1 101 ? -6.369 3.292 5.262 1.00 98.69 101 VAL A C 1
ATOM 812 O O . VAL A 1 101 ? -6.685 3.044 6.426 1.00 98.69 101 VAL A O 1
ATOM 815 N N . ALA A 1 102 ? -5.732 4.421 4.936 1.00 98.44 102 ALA A N 1
ATOM 816 C CA . ALA A 1 102 ? -5.337 5.437 5.911 1.00 98.44 102 ALA A CA 1
ATOM 817 C C . ALA A 1 102 ? -6.553 6.085 6.595 1.00 98.44 102 ALA A C 1
ATOM 819 O O . ALA A 1 102 ? -6.564 6.270 7.817 1.00 98.44 102 ALA A O 1
ATOM 820 N N . ARG A 1 103 ? -7.604 6.399 5.823 1.00 98.25 103 ARG A N 1
ATOM 821 C CA . ARG A 1 103 ? -8.874 6.921 6.359 1.00 98.25 103 ARG A CA 1
ATOM 822 C C . ARG A 1 103 ? -9.528 5.916 7.299 1.00 98.25 103 ARG A C 1
ATOM 824 O O . ARG A 1 103 ? -9.927 6.285 8.404 1.00 98.25 103 ARG A O 1
ATOM 831 N N . SER A 1 104 ? -9.574 4.655 6.886 1.00 98.62 104 SER A N 1
ATOM 832 C CA . SER A 1 104 ? -10.125 3.565 7.683 1.00 98.62 104 SER A CA 1
ATOM 833 C C . SER A 1 104 ? -9.371 3.377 8.999 1.00 98.62 104 SER A C 1
ATOM 835 O O . SER A 1 104 ? -9.984 3.371 10.065 1.00 98.62 104 SER A O 1
ATOM 837 N N . ALA A 1 105 ? -8.035 3.337 8.954 1.00 98.62 105 ALA A N 1
ATOM 838 C CA . ALA A 1 105 ? -7.201 3.238 10.150 1.00 98.62 105 ALA A CA 1
ATOM 839 C C . ALA A 1 105 ? -7.483 4.378 11.144 1.00 98.62 105 ALA A C 1
ATOM 841 O O . ALA A 1 105 ? -7.618 4.126 12.339 1.00 98.62 105 ALA A O 1
ATOM 842 N N . LYS A 1 106 ? -7.653 5.619 10.659 1.00 98.31 106 LYS A N 1
ATOM 843 C CA . LYS A 1 106 ? -8.006 6.772 11.504 1.00 98.31 106 LYS A CA 1
ATOM 844 C C . LYS A 1 106 ? -9.349 6.589 12.220 1.00 98.31 106 LYS A C 1
ATOM 846 O O . LYS A 1 106 ? -9.459 6.948 13.389 1.00 98.31 106 LYS A O 1
ATOM 851 N N . ILE A 1 107 ? -10.363 6.061 11.535 1.00 98.38 107 ILE A N 1
ATOM 852 C CA . ILE A 1 107 ? -11.689 5.806 12.124 1.00 98.38 107 ILE A CA 1
ATOM 853 C C . ILE A 1 107 ? -11.594 4.707 13.188 1.00 98.38 107 ILE A C 1
ATOM 855 O O . ILE A 1 107 ? -12.115 4.858 14.299 1.00 98.38 107 ILE A O 1
ATOM 859 N N . LEU A 1 108 ? -10.880 3.628 12.866 1.00 98.69 108 LEU A N 1
ATOM 860 C CA . LEU A 1 108 ? -10.701 2.474 13.743 1.00 98.69 108 LEU A CA 1
ATOM 861 C C . LEU A 1 108 ? -9.914 2.798 15.017 1.00 98.69 108 LEU A C 1
ATOM 863 O O . LEU A 1 108 ? -10.024 2.044 15.974 1.00 98.69 108 LEU A O 1
ATOM 867 N N . CYS A 1 109 ? -9.173 3.912 15.095 1.00 98.00 109 CYS A N 1
ATOM 868 C CA . CYS A 1 109 ? -8.501 4.318 16.339 1.00 98.00 109 CYS A CA 1
ATOM 869 C C . CYS A 1 109 ? -9.466 4.500 17.527 1.00 98.00 109 CYS A C 1
ATOM 871 O O . CYS A 1 109 ? -9.027 4.477 18.674 1.00 98.00 109 CYS A O 1
ATOM 873 N N . SER A 1 110 ? -10.760 4.708 17.255 1.00 95.94 110 SER A N 1
ATOM 874 C CA . SER A 1 110 ? -11.815 4.787 18.275 1.00 95.94 110 SER A CA 1
ATOM 875 C C . SER A 1 110 ? -12.313 3.423 18.770 1.00 95.94 110 SER A C 1
ATOM 877 O O . SER A 1 110 ? -12.992 3.370 19.792 1.00 95.94 110 SER A O 1
ATOM 879 N N . SER A 1 111 ? -12.000 2.335 18.060 1.00 98.12 111 SER A N 1
ATOM 880 C CA . SER A 1 111 ? -12.413 0.982 18.430 1.00 98.12 111 SER A CA 1
ATOM 881 C C . SER A 1 111 ? -11.466 0.401 19.493 1.00 98.12 111 SER A C 1
ATOM 883 O O . SER A 1 111 ? -10.242 0.480 19.336 1.00 98.12 111 SER A O 1
ATOM 885 N N . PRO A 1 112 ? -11.993 -0.252 20.547 1.00 97.69 112 PRO A N 1
ATOM 886 C CA . PRO A 1 112 ? -11.185 -1.011 21.502 1.00 97.69 112 PRO A CA 1
ATOM 887 C C . PRO A 1 112 ? -10.425 -2.175 20.846 1.00 97.69 112 PRO A C 1
ATOM 889 O O . PRO A 1 112 ? -9.414 -2.623 21.387 1.00 97.69 112 PRO A O 1
ATOM 892 N N . SER A 1 113 ? -10.864 -2.636 19.671 1.00 98.12 113 SER A N 1
ATOM 893 C CA . SER A 1 113 ? -10.211 -3.697 18.899 1.00 98.12 113 SER A CA 1
ATOM 894 C C . SER A 1 113 ? -8.932 -3.248 18.187 1.00 98.12 113 SER A C 1
ATOM 896 O O . SER A 1 113 ? -8.257 -4.093 17.602 1.00 98.12 113 SER A O 1
ATOM 898 N N . PHE A 1 114 ? -8.574 -1.954 18.215 1.00 98.56 114 PHE A N 1
ATOM 899 C CA . PHE A 1 114 ? -7.330 -1.442 17.634 1.00 98.56 114 PHE A CA 1
ATOM 900 C C . PHE A 1 114 ? -6.337 -1.013 18.729 1.00 98.56 114 PHE A C 1
ATOM 902 O O . PHE A 1 114 ? -6.375 0.134 19.179 1.00 98.56 114 PHE A O 1
ATOM 909 N N . PRO A 1 115 ? -5.406 -1.886 19.161 1.00 98.19 115 PRO A N 1
ATOM 910 C CA . PRO A 1 115 ? -4.493 -1.574 20.257 1.00 98.19 115 PRO A CA 1
ATOM 911 C C . PRO A 1 115 ? -3.599 -0.368 19.954 1.00 98.19 115 PRO A C 1
ATOM 913 O O . PRO A 1 115 ? -3.072 -0.236 18.847 1.00 98.19 115 PRO A O 1
ATOM 916 N N . THR A 1 116 ? -3.318 0.462 20.963 1.00 98.31 116 THR A N 1
ATOM 917 C CA . THR A 1 116 ? -2.466 1.661 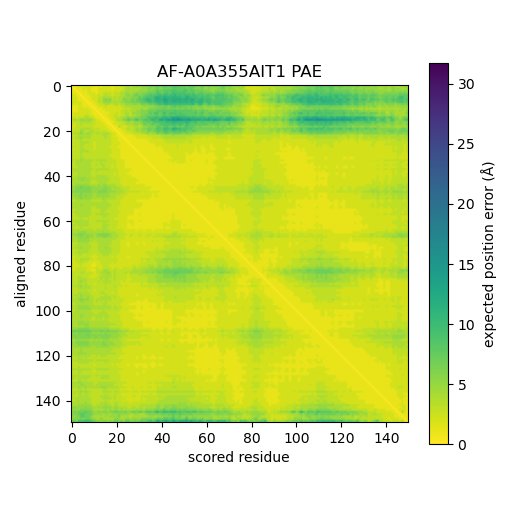20.833 1.00 98.31 116 THR A CA 1
ATOM 918 C C . THR A 1 116 ? -1.110 1.362 20.189 1.00 98.31 116 THR A C 1
ATOM 920 O O . THR A 1 116 ? -0.623 2.143 19.374 1.00 98.31 116 THR A O 1
ATOM 923 N N . LYS A 1 117 ? -0.501 0.209 20.500 1.00 98.06 117 LYS A N 1
ATOM 924 C CA . LYS A 1 117 ? 0.769 -0.219 19.889 1.00 98.06 117 LYS A CA 1
ATOM 925 C C . LYS A 1 117 ? 0.647 -0.367 18.367 1.00 98.06 117 LYS A C 1
ATOM 927 O O . LYS A 1 117 ? 1.516 0.096 17.631 1.00 98.06 117 LYS A O 1
ATOM 932 N N . SER A 1 118 ? -0.436 -0.975 17.903 1.00 98.44 118 SER A N 1
ATOM 933 C CA . SER A 1 118 ? -0.713 -1.195 16.483 1.00 98.44 118 SER A CA 1
ATOM 934 C C . SER A 1 118 ? -1.060 0.120 15.785 1.00 98.44 118 SER A C 1
ATOM 936 O O . SER A 1 118 ? -0.544 0.380 14.700 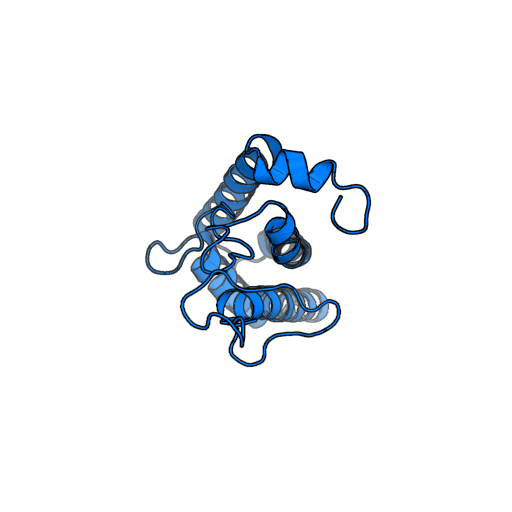1.00 98.44 118 SER A O 1
ATOM 938 N N . GLN A 1 119 ? -1.818 1.008 16.442 1.00 98.69 119 GLN A N 1
ATOM 939 C CA . GLN A 1 119 ? -2.077 2.367 15.944 1.00 98.69 119 GLN A CA 1
ATOM 940 C C . GLN A 1 119 ? -0.775 3.150 15.717 1.00 98.69 119 GLN A C 1
ATOM 942 O O . GLN A 1 119 ? -0.584 3.770 14.669 1.00 98.69 119 GLN A O 1
ATOM 947 N N . VAL A 1 120 ? 0.145 3.099 16.688 1.00 98.69 120 VAL A N 1
ATOM 948 C CA . VAL A 1 120 ? 1.467 3.735 16.588 1.00 98.69 120 VAL A CA 1
ATOM 949 C C . VAL A 1 120 ? 2.261 3.150 15.421 1.00 98.69 120 VAL A C 1
ATOM 951 O O . VAL A 1 120 ? 2.829 3.919 14.650 1.00 98.69 120 VAL A O 1
ATOM 954 N N . GLY A 1 121 ? 2.262 1.824 15.254 1.00 98.69 121 GLY A N 1
ATOM 955 C CA . GLY A 1 121 ? 2.957 1.148 14.155 1.00 98.69 121 GLY A CA 1
ATOM 956 C C . GLY A 1 121 ? 2.429 1.544 12.773 1.00 98.69 121 GLY A C 1
ATOM 957 O O . GLY A 1 121 ? 3.212 1.925 11.904 1.00 98.69 121 GLY A O 1
ATOM 958 N N . VAL A 1 122 ? 1.106 1.536 12.586 1.00 98.81 122 VAL A N 1
ATOM 959 C CA . VAL A 1 122 ? 0.469 1.956 11.324 1.00 98.81 122 VAL A CA 1
ATOM 960 C C . VAL A 1 122 ? 0.778 3.423 11.026 1.00 98.81 122 VAL A C 1
ATOM 962 O O . VAL A 1 122 ? 1.202 3.760 9.920 1.00 98.81 122 VAL A O 1
ATOM 965 N N . ARG A 1 123 ? 0.641 4.309 12.021 1.00 98.62 123 ARG A N 1
ATOM 966 C CA . ARG A 1 123 ? 0.969 5.732 11.862 1.00 98.62 123 ARG A CA 1
ATOM 967 C C . ARG A 1 123 ? 2.439 5.942 11.502 1.00 98.62 123 ARG A C 1
ATOM 969 O O . ARG A 1 123 ? 2.726 6.751 10.625 1.00 98.62 123 ARG A O 1
ATOM 976 N N . GLN A 1 124 ? 3.351 5.217 12.148 1.00 98.75 124 GLN A N 1
ATOM 977 C CA . GLN A 1 124 ? 4.781 5.297 11.862 1.00 98.75 124 GLN A CA 1
ATOM 978 C C . GLN A 1 124 ? 5.082 4.889 10.418 1.00 98.75 124 GLN A C 1
ATOM 980 O O . GLN A 1 124 ? 5.867 5.561 9.752 1.00 98.75 124 GLN A O 1
ATOM 985 N N . TRP A 1 125 ? 4.435 3.836 9.912 1.00 98.81 125 TRP A N 1
ATOM 986 C CA . TRP A 1 125 ? 4.595 3.415 8.522 1.00 98.81 125 TRP A CA 1
ATOM 987 C C . TRP A 1 125 ? 4.196 4.526 7.545 1.00 98.81 125 TRP A C 1
ATOM 989 O O . TRP A 1 125 ? 4.986 4.885 6.672 1.00 98.81 125 TRP A O 1
ATOM 999 N N . PHE A 1 126 ? 3.017 5.133 7.734 1.00 98.69 126 PHE A N 1
ATOM 1000 C CA . PHE A 1 126 ? 2.553 6.233 6.881 1.00 98.69 126 PHE A CA 1
ATOM 1001 C C . PHE A 1 1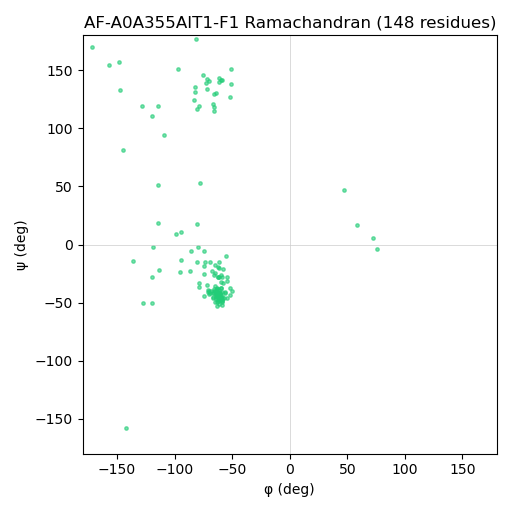26 ? 3.426 7.484 7.003 1.00 98.69 126 PHE A C 1
ATOM 1003 O O . PHE A 1 126 ? 3.652 8.152 6.001 1.00 98.69 126 PHE A O 1
ATOM 1010 N N . GLN A 1 127 ? 3.954 7.793 8.191 1.00 98.62 127 GLN A N 1
ATOM 1011 C CA . GLN A 1 127 ? 4.913 8.888 8.365 1.00 98.62 127 GLN A CA 1
ATOM 1012 C C . GLN A 1 127 ? 6.199 8.636 7.575 1.00 98.62 127 GLN A C 1
ATOM 1014 O O . GLN A 1 127 ? 6.642 9.513 6.838 1.00 98.62 127 GLN A O 1
ATOM 1019 N N . THR A 1 128 ? 6.766 7.431 7.673 1.00 98.75 128 THR A N 1
ATOM 1020 C CA . THR A 1 128 ? 7.965 7.058 6.915 1.00 98.75 128 THR A CA 1
ATOM 1021 C C . THR A 1 128 ? 7.702 7.075 5.409 1.00 98.75 128 THR A C 1
ATOM 1023 O O . THR A 1 128 ? 8.517 7.616 4.661 1.00 98.75 128 THR A O 1
ATOM 1026 N N . TYR A 1 129 ? 6.554 6.559 4.961 1.00 98.56 129 TYR A N 1
ATOM 1027 C CA . TYR A 1 129 ? 6.180 6.591 3.548 1.00 98.56 129 TYR A CA 1
ATOM 1028 C C . TYR A 1 129 ? 5.965 8.024 3.046 1.00 98.56 129 TYR A C 1
ATOM 1030 O O . TYR A 1 129 ? 6.435 8.370 1.966 1.00 98.56 129 TYR A O 1
ATOM 1038 N N . LEU A 1 130 ? 5.336 8.888 3.849 1.00 98.00 130 LEU A N 1
ATOM 1039 C CA . LEU A 1 130 ? 5.143 10.300 3.522 1.00 98.00 130 LEU A CA 1
ATOM 1040 C C . LEU A 1 130 ? 6.479 11.044 3.407 1.00 98.00 130 LEU A C 1
ATOM 1042 O O . LEU A 1 130 ? 6.637 11.889 2.527 1.00 98.00 130 LEU A O 1
ATOM 1046 N N . THR A 1 131 ? 7.452 10.731 4.265 1.00 98.62 131 THR A N 1
ATOM 1047 C CA . THR A 1 131 ? 8.815 11.238 4.094 1.00 98.62 131 THR A CA 1
ATOM 1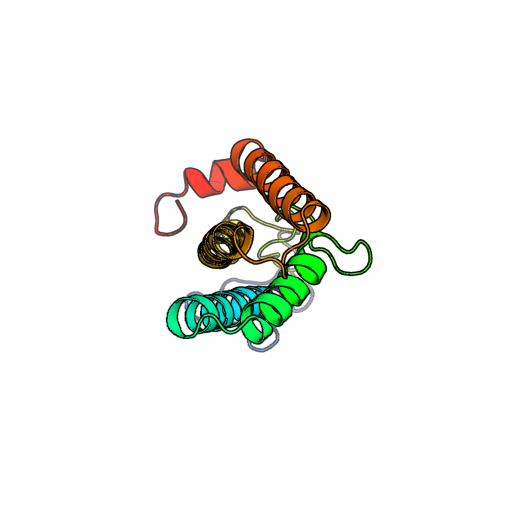048 C C . THR A 1 131 ? 9.393 10.753 2.770 1.00 98.62 131 THR A C 1
ATOM 1050 O O . THR A 1 131 ? 9.832 11.582 1.981 1.00 98.62 131 THR A O 1
ATOM 1053 N N . TRP A 1 132 ? 9.344 9.448 2.492 1.00 98.56 132 TRP A N 1
ATOM 1054 C CA . TRP A 1 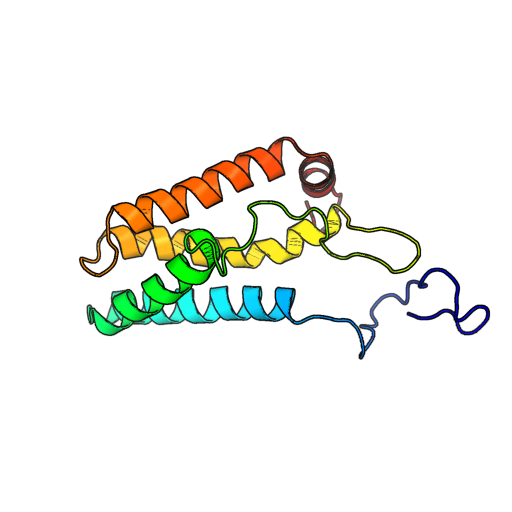132 ? 9.910 8.875 1.268 1.00 98.56 132 TRP A CA 1
ATOM 1055 C C . TRP A 1 132 ? 9.286 9.464 -0.006 1.00 98.56 132 TRP A C 1
ATOM 1057 O O . TRP A 1 132 ? 10.017 9.904 -0.888 1.00 98.56 132 TRP A O 1
ATOM 1067 N N . ILE A 1 133 ? 7.956 9.550 -0.099 1.00 97.44 133 ILE A N 1
ATOM 1068 C CA . ILE A 1 133 ? 7.268 10.058 -1.298 1.00 97.44 133 ILE A CA 1
ATOM 1069 C C . ILE A 1 133 ? 7.522 11.558 -1.535 1.00 97.44 133 ILE A C 1
ATOM 1071 O O . ILE A 1 133 ? 7.429 12.025 -2.664 1.00 97.44 133 ILE A O 1
ATOM 1075 N N . ASN A 1 134 ? 7.880 12.327 -0.502 1.00 97.81 134 ASN A N 1
ATOM 1076 C CA . ASN A 1 134 ? 8.185 13.753 -0.657 1.00 97.81 134 ASN A CA 1
ATOM 1077 C C . ASN A 1 134 ? 9.676 14.058 -0.858 1.00 97.81 134 ASN A C 1
ATOM 1079 O O . ASN A 1 134 ? 10.004 15.185 -1.222 1.00 97.81 134 ASN A O 1
ATOM 1083 N N . THR A 1 135 ? 10.577 13.103 -0.615 1.00 98.19 135 THR A N 1
ATOM 1084 C CA . THR A 1 135 ? 12.031 13.340 -0.690 1.00 98.19 135 THR A CA 1
ATOM 1085 C C . THR A 1 135 ? 12.744 12.476 -1.721 1.00 98.19 135 THR A C 1
ATOM 1087 O O . THR A 1 135 ? 13.762 12.900 -2.264 1.00 98.19 135 THR A O 1
ATOM 1090 N N . HIS A 1 136 ? 12.232 11.283 -2.020 1.00 98.38 136 HIS A N 1
ATOM 1091 C CA . HIS A 1 136 ? 12.822 10.395 -3.012 1.00 98.38 136 HIS A CA 1
ATOM 1092 C C . HIS A 1 136 ? 12.516 10.880 -4.433 1.00 98.38 136 HIS A C 1
ATOM 1094 O O . HIS A 1 136 ? 11.417 11.363 -4.716 1.00 98.38 136 HIS A O 1
ATOM 1100 N N . GLU A 1 137 ? 13.455 10.686 -5.365 1.00 97.94 137 GLU A N 1
ATOM 1101 C CA . GLU A 1 137 ? 13.300 11.154 -6.749 1.00 97.94 137 GLU A CA 1
ATOM 1102 C C . GLU A 1 137 ? 12.057 10.585 -7.448 1.00 97.94 137 GLU A C 1
ATOM 1104 O O . GLU A 1 137 ? 11.432 11.282 -8.240 1.00 97.94 137 GLU A O 1
ATOM 1109 N N . TYR A 1 138 ? 11.658 9.350 -7.128 1.00 97.81 138 TYR A N 1
ATOM 1110 C CA . TYR A 1 138 ? 10.442 8.739 -7.675 1.00 97.81 138 TYR A CA 1
ATOM 1111 C C . TYR A 1 138 ? 9.189 9.494 -7.247 1.00 97.81 138 TYR A C 1
ATOM 1113 O O . TYR A 1 138 ? 8.357 9.798 -8.093 1.00 97.81 138 TYR A O 1
ATOM 1121 N N . GLY A 1 139 ? 9.083 9.853 -5.969 1.00 97.31 139 GLY A N 1
ATOM 1122 C CA . GLY A 1 139 ? 7.945 10.620 -5.479 1.00 97.31 139 GLY A CA 1
ATOM 1123 C C . GLY A 1 139 ? 7.931 12.056 -6.014 1.00 97.31 139 GLY A C 1
ATOM 1124 O O . GLY A 1 139 ? 6.890 12.537 -6.452 1.00 97.31 139 GLY A O 1
ATOM 1125 N N . ILE A 1 140 ? 9.096 12.713 -6.091 1.00 97.88 140 ILE A N 1
ATOM 1126 C CA . ILE A 1 140 ? 9.217 14.068 -6.659 1.00 97.88 140 ILE A CA 1
ATOM 1127 C C . ILE A 1 140 ? 8.858 14.085 -8.151 1.00 97.88 140 ILE A C 1
ATOM 1129 O O . ILE A 1 140 ? 8.167 14.997 -8.604 1.00 97.88 140 ILE A O 1
ATOM 1133 N N . ARG A 1 141 ? 9.332 13.107 -8.933 1.00 97.31 141 ARG A N 1
ATOM 1134 C CA . ARG A 1 141 ? 9.012 13.016 -10.365 1.00 97.31 141 ARG A CA 1
ATOM 1135 C C . ARG A 1 141 ? 7.539 12.720 -10.590 1.00 97.31 141 ARG A C 1
ATOM 1137 O O . ARG A 1 141 ? 6.955 13.345 -11.465 1.00 97.31 141 ARG A O 1
ATOM 1144 N N . GLU A 1 142 ? 6.959 11.820 -9.799 1.00 96.62 142 GLU A N 1
ATOM 1145 C CA . GLU A 1 142 ? 5.540 11.489 -9.916 1.00 96.62 142 GLU A CA 1
ATOM 1146 C C . GLU A 1 142 ? 4.657 12.699 -9.621 1.00 96.62 142 GLU A C 1
ATOM 1148 O O . GLU A 1 142 ? 3.827 13.063 -10.443 1.00 96.62 142 GLU A O 1
ATOM 1153 N N . LYS A 1 143 ? 4.919 13.402 -8.514 1.00 94.56 143 LYS A N 1
ATOM 1154 C CA . LYS A 1 143 ? 4.205 14.627 -8.131 1.00 94.56 143 LYS A CA 1
ATOM 1155 C C . LYS A 1 143 ? 4.208 15.707 -9.221 1.00 94.56 143 LYS A C 1
ATOM 1157 O O . LYS A 1 143 ? 3.297 16.522 -9.289 1.00 94.56 143 LYS A O 1
ATOM 1162 N N . ASN A 1 144 ? 5.265 15.763 -10.028 1.00 96.12 144 ASN A N 1
ATOM 1163 C CA . ASN A 1 144 ? 5.417 16.748 -11.100 1.00 96.12 144 ASN A CA 1
ATOM 1164 C C . ASN A 1 144 ? 5.029 16.184 -12.481 1.00 96.12 144 ASN A C 1
ATOM 1166 O O . ASN A 1 144 ? 5.311 16.820 -13.500 1.00 96.12 144 ASN A O 1
ATOM 1170 N N . HIS A 1 145 ? 4.440 14.986 -12.546 1.00 94.69 145 HIS A N 1
ATOM 1171 C CA . HIS A 1 145 ? 4.095 14.341 -13.806 1.00 94.69 145 HIS A CA 1
ATOM 1172 C C . HIS A 1 145 ? 2.895 15.059 -14.466 1.00 94.69 145 HIS A C 1
ATOM 1174 O O . HIS A 1 145 ? 1.908 15.349 -13.798 1.00 94.69 145 HIS A O 1
ATOM 1180 N N . PRO A 1 146 ? 2.922 15.363 -15.779 1.00 94.19 146 PRO A N 1
ATOM 1181 C CA . PRO A 1 146 ? 1.976 16.303 -16.404 1.00 94.19 146 PRO A CA 1
ATOM 1182 C C . PRO A 1 146 ? 0.588 15.718 -16.744 1.00 94.19 146 PRO A C 1
ATOM 1184 O O . PRO A 1 146 ? -0.118 16.261 -17.593 1.00 94.19 146 PRO A O 1
ATOM 1187 N N . ASN A 1 147 ? 0.200 14.583 -16.163 1.00 92.94 147 ASN A N 1
ATOM 1188 C CA . ASN A 1 147 ? -1.063 13.899 -16.468 1.00 92.94 147 ASN A CA 1
ATOM 1189 C C . ASN A 1 147 ? -1.674 13.294 -15.190 1.00 92.94 147 ASN A C 1
ATOM 1191 O O . ASN A 1 147 ? -1.340 13.730 -14.101 1.00 92.94 147 ASN A O 1
ATOM 1195 N N . ASN A 1 148 ? -2.539 12.281 -15.313 1.00 89.75 148 ASN A N 1
ATOM 1196 C CA . ASN A 1 148 ? -3.212 11.613 -14.187 1.00 89.75 148 ASN A CA 1
ATOM 1197 C C . ASN A 1 148 ? -2.294 11.044 -13.081 1.00 89.75 148 ASN A C 1
ATOM 1199 O O . ASN A 1 148 ? -2.808 10.615 -12.053 1.00 89.75 148 ASN A O 1
ATOM 1203 N N . HIS A 1 149 ? -0.980 11.013 -13.300 1.00 93.50 149 HIS A N 1
ATOM 1204 C CA . HIS A 1 149 ? 0.002 10.598 -12.304 1.00 93.50 149 HIS A CA 1
ATOM 1205 C C . HIS A 1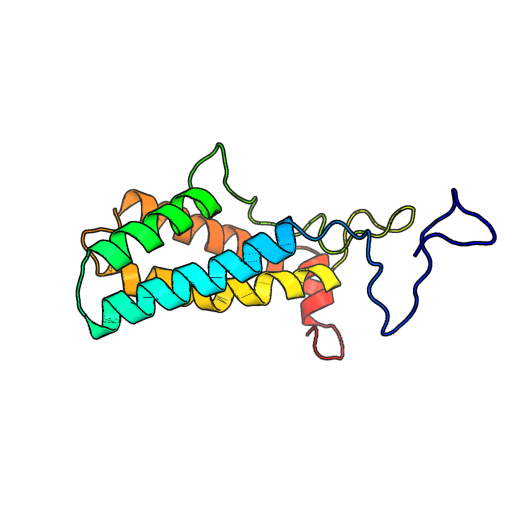 149 ? 0.338 11.679 -11.260 1.00 93.50 149 HIS A C 1
ATOM 1207 O O . HIS A 1 149 ? 0.634 11.315 -10.124 1.00 93.50 149 HIS A O 1
ATOM 1213 N N . GLY A 1 150 ? 0.329 12.966 -11.634 1.00 82.88 150 GLY A N 1
ATOM 1214 C CA . GLY A 1 150 ? 0.670 14.084 -10.737 1.00 82.88 150 GLY A CA 1
ATOM 1215 C C . GLY A 1 150 ? -0.490 14.507 -9.851 1.00 82.88 150 GLY A C 1
ATOM 1216 O O . GLY A 1 150 ? -0.234 14.787 -8.657 1.00 82.88 150 GLY A O 1
#

Foldseek 3Di:
DQDPVHNLAWDDDDPPDDDPPDPCVVLVLLLVLLVLLLVLLVVCVVPVDCVSLLVSLVSLCQAQPDPVRHDQLDQQQFPATPNPHSHALLSVVSCVSCVSVVVSLVSSVPPPSHDPVSNVRSVVSVVVNVVCLVPPPSNVCQVVPPDPSD

Nearest PDB structures (foldseek):
  3nnb-assembly1_A  TM=9.365E-01  e=2.988E-07  Bacteroides ovatus ATCC 8483
  8bdq-assembly1_A  TM=9.536E-01  e=1.455E-06  Bacteroides ovatus
  4nei-assembly1_B  TM=7.283E-01  e=5.972E-01  Saccharophagus degradans 2-40
  7bjt-assembly1_A  TM=6.888E-01  e=6.996E-01  Zobellia galactanivorans
  4ok4-assembly1_A  TM=7.072E-01  e=1.627E+00  Saccharophagus degradans 2-40

Secondary structure (DSSP, 8-state):
---SS-TTSPPPP-TT---TT---HHHHHHHHHHHHHHHHHHHHHHH--HHHHHHHHHHHHHHHT-TTTPPPS--TTTT-BTTTBS--GGGGGGGGGHHHHHHHHHHHTTSTTS-HHHHHHHHHHHHHHHHHHHHSHHHHHHHT-TTTT-